Protein AF-A0A0C2GJA3-F1 (afdb_monomer_lite)

InterPro domains:
  IPR012677 Nucleotide-binding alpha-beta plait domain superfamily [G3DSA:3.30.70.330] (1-63)
  IPR032296 Cytoplasmic polyadenylation element-binding protein, ZZ domain [PF16366] (59-114)
  IPR034819 Cytoplasmic polyadenylation element-binding protein [PTHR12566] (2-122)
  IPR038446 CEBP, ZZ domain superfamily [G3DSA:4.10.640.40] (64-122)

Radius of gyration: 18.1 Å; chains: 1; bounding box: 47×40×48 Å

Structure (mmCIF, N/CA/C/O backbone):
data_AF-A0A0C2GJA3-F1
#
_entry.id   AF-A0A0C2GJA3-F1
#
loop_
_atom_site.group_PDB
_atom_site.id
_atom_site.type_symbol
_atom_site.label_atom_id
_atom_site.label_alt_id
_atom_site.label_comp_id
_atom_site.label_asym_id
_atom_site.label_entity_id
_atom_site.label_seq_id
_atom_site.pdbx_PDB_ins_code
_atom_site.Cartn_x
_atom_site.Cartn_y
_atom_site.Cartn_z
_atom_site.occupancy
_atom_site.B_iso_or_equiv
_atom_site.auth_seq_id
_atom_site.auth_comp_id
_atom_site.auth_asym_id
_atom_site.auth_atom_id
_atom_site.pdbx_PDB_model_num
ATOM 1 N N . GLN A 1 1 ? -8.276 -6.506 17.821 1.00 73.62 1 GLN A N 1
ATOM 2 C CA . GLN A 1 1 ? -9.528 -6.039 17.182 1.00 73.62 1 GLN A CA 1
ATOM 3 C C . GLN A 1 1 ? -9.283 -5.557 15.752 1.00 73.62 1 GLN A C 1
ATOM 5 O O . GLN A 1 1 ? -9.878 -6.137 14.857 1.00 73.62 1 GLN A O 1
ATOM 10 N N . LEU A 1 2 ? -8.369 -4.605 15.506 1.00 79.56 2 LEU A N 1
ATOM 11 C CA . LEU A 1 2 ? -8.045 -4.139 14.144 1.00 79.56 2 LEU A CA 1
ATOM 12 C C . LEU A 1 2 ? -7.537 -5.252 13.207 1.00 79.56 2 LEU A C 1
ATOM 14 O O . LEU A 1 2 ? -8.067 -5.405 12.113 1.00 79.56 2 LEU A O 1
ATOM 18 N N . SER A 1 3 ? -6.554 -6.049 13.647 1.00 84.81 3 SER A N 1
ATOM 19 C CA . SER A 1 3 ? -6.015 -7.172 12.859 1.00 84.81 3 SER A CA 1
ATOM 20 C C . SER A 1 3 ? -7.104 -8.156 12.443 1.00 84.81 3 SER A C 1
ATOM 22 O O . SER A 1 3 ? -7.218 -8.485 11.275 1.00 84.81 3 SER A O 1
ATOM 24 N N . TYR A 1 4 ? -7.944 -8.567 13.394 1.00 89.00 4 TYR A N 1
ATOM 25 C CA . TYR A 1 4 ? -9.042 -9.498 13.153 1.00 89.00 4 TYR A CA 1
ATOM 26 C C . TYR A 1 4 ? -10.055 -8.962 12.134 1.00 89.00 4 TYR A C 1
ATOM 28 O O . TYR A 1 4 ? -10.405 -9.669 11.196 1.00 89.00 4 TYR A O 1
ATOM 36 N N . PHE A 1 5 ? -10.483 -7.702 12.276 1.00 89.19 5 PHE A N 1
ATOM 37 C CA . PHE A 1 5 ? -11.386 -7.071 11.312 1.00 89.19 5 PHE A CA 1
ATOM 38 C C . PHE A 1 5 ? -10.785 -7.045 9.900 1.00 89.19 5 PHE A C 1
ATOM 40 O O . PHE A 1 5 ? -11.445 -7.428 8.936 1.00 89.19 5 PHE A O 1
ATOM 47 N N . MET A 1 6 ? -9.524 -6.624 9.781 1.00 89.69 6 MET A N 1
ATOM 48 C CA . MET A 1 6 ? -8.827 -6.552 8.496 1.00 89.69 6 MET A CA 1
ATOM 49 C C . MET A 1 6 ? -8.638 -7.939 7.876 1.00 89.69 6 MET A C 1
ATOM 51 O O . MET A 1 6 ? -8.882 -8.093 6.681 1.00 89.69 6 MET A O 1
ATOM 55 N N . SER A 1 7 ? -8.308 -8.948 8.693 1.00 91.31 7 SER A N 1
ATOM 56 C CA . SER A 1 7 ? -8.214 -10.342 8.253 1.00 91.31 7 SER A CA 1
ATOM 57 C C . SER A 1 7 ? -9.521 -10.848 7.659 1.00 91.31 7 SER A C 1
ATOM 59 O O . SER A 1 7 ? -9.521 -11.424 6.578 1.00 91.31 7 SER A O 1
ATOM 61 N N . LEU A 1 8 ? -10.644 -10.600 8.338 1.00 93.31 8 LEU A N 1
ATOM 62 C CA . LEU A 1 8 ? -11.961 -11.016 7.854 1.00 93.31 8 LEU A CA 1
ATOM 63 C C . LEU A 1 8 ? -12.407 -10.267 6.595 1.00 93.31 8 LEU A C 1
ATOM 65 O O . LEU A 1 8 ? -13.149 -10.821 5.790 1.00 93.31 8 LEU A O 1
ATOM 69 N N . THR A 1 9 ? -12.001 -9.005 6.450 1.00 92.94 9 THR A N 1
ATOM 70 C CA . THR A 1 9 ? -12.478 -8.139 5.363 1.00 92.94 9 THR A CA 1
ATOM 71 C C . THR A 1 9 ? -11.681 -8.343 4.077 1.00 92.94 9 THR A C 1
ATOM 73 O O . THR A 1 9 ? -12.256 -8.315 2.992 1.00 92.94 9 THR A O 1
ATOM 76 N N . PHE A 1 10 ? -10.365 -8.537 4.187 1.00 93.06 10 PHE A N 1
ATOM 77 C CA . PHE A 1 10 ? -9.458 -8.506 3.037 1.00 93.06 10 PHE A CA 1
ATOM 78 C C . PHE A 1 10 ? -8.608 -9.762 2.871 1.00 93.06 10 PHE A C 1
ATOM 80 O O . PHE A 1 10 ? -8.279 -10.113 1.743 1.00 93.06 10 PHE A O 1
ATOM 87 N N . GLY A 1 11 ? -8.268 -10.442 3.964 1.00 90.69 11 GLY A N 1
ATOM 88 C CA . GLY A 1 11 ? -7.388 -11.609 3.970 1.00 90.69 11 GLY A CA 1
ATOM 89 C C . GLY A 1 11 ? -6.323 -11.512 5.057 1.00 90.69 11 GLY A C 1
ATOM 90 O O . GLY A 1 11 ? -6.166 -10.473 5.694 1.00 90.69 11 GLY A O 1
ATOM 91 N N . ASP A 1 12 ? -5.599 -12.607 5.275 1.00 88.56 12 ASP A N 1
ATOM 92 C CA . ASP A 1 12 ? -4.717 -12.811 6.426 1.00 88.56 12 ASP A CA 1
ATOM 93 C C . ASP A 1 12 ? -3.788 -11.628 6.730 1.00 88.56 12 ASP A C 1
ATOM 95 O O . ASP A 1 12 ? -2.932 -11.248 5.931 1.00 88.56 12 ASP A O 1
ATOM 99 N N . VAL A 1 13 ? -3.909 -11.092 7.945 1.00 86.12 13 VAL A N 1
ATOM 100 C CA . VAL A 1 13 ? -2.996 -10.093 8.503 1.00 86.12 13 VAL A CA 1
ATOM 101 C C . VAL A 1 13 ? -1.880 -10.779 9.286 1.00 86.12 13 VAL A C 1
ATOM 103 O O . VAL A 1 13 ? -2.139 -11.526 10.229 1.00 86.12 13 VAL A O 1
ATOM 106 N N . THR A 1 14 ? -0.631 -10.476 8.943 1.00 84.81 14 THR A N 1
ATOM 107 C CA . THR A 1 14 ? 0.569 -10.964 9.645 1.00 84.81 14 THR A CA 1
ATOM 108 C C . THR A 1 14 ? 1.011 -10.023 10.759 1.00 84.81 14 THR A C 1
ATOM 110 O O . THR A 1 14 ? 1.587 -10.460 11.753 1.00 84.81 14 THR A O 1
ATOM 113 N N . PHE A 1 15 ? 0.715 -8.731 10.622 1.00 82.75 15 PHE A N 1
ATOM 114 C CA . PHE A 1 15 ? 1.095 -7.711 11.588 1.00 82.75 15 PHE A CA 1
ATOM 115 C C . PHE A 1 15 ? 0.069 -6.581 11.618 1.00 82.75 15 PHE A C 1
ATOM 117 O O . PHE A 1 15 ? -0.425 -6.149 10.580 1.00 82.75 15 PHE A O 1
ATOM 124 N N . ALA A 1 16 ? -0.231 -6.062 12.806 1.00 83.81 16 ALA A N 1
ATOM 125 C CA . ALA A 1 16 ? -0.991 -4.829 12.955 1.00 83.81 16 ALA A CA 1
ATOM 126 C C . ALA A 1 16 ? -0.486 -4.044 14.163 1.00 83.81 16 ALA A C 1
ATOM 128 O O . ALA A 1 16 ? -0.278 -4.614 15.235 1.00 83.81 16 ALA A O 1
ATOM 129 N N . LYS A 1 17 ? -0.337 -2.731 14.005 1.00 80.69 17 LYS A N 1
ATOM 130 C CA . LYS A 1 17 ? 0.104 -1.837 15.073 1.00 80.69 17 LYS A CA 1
ATOM 131 C C . LYS A 1 17 ? -0.578 -0.479 14.966 1.00 80.69 17 LYS A C 1
ATOM 133 O O . LYS A 1 17 ? -0.749 0.056 13.880 1.00 80.69 17 LYS A O 1
ATOM 138 N N . ILE A 1 18 ? -0.951 0.083 16.111 1.00 81.50 18 ILE A N 1
ATOM 139 C CA . ILE A 1 18 ? -1.428 1.464 16.214 1.00 81.50 18 ILE A CA 1
ATOM 140 C C . ILE A 1 18 ? -0.209 2.377 16.364 1.00 81.50 18 ILE A C 1
ATOM 142 O O . ILE A 1 18 ? 0.716 2.072 17.122 1.00 81.50 18 ILE A O 1
ATOM 146 N N . GLU A 1 19 ? -0.186 3.476 15.616 1.00 76.75 19 GLU A N 1
ATOM 147 C CA . GLU A 1 19 ? 0.837 4.501 15.769 1.00 76.75 19 GLU A CA 1
ATOM 148 C C . GLU A 1 19 ? 0.552 5.331 17.015 1.00 76.75 19 GLU A C 1
ATOM 150 O O . GLU A 1 19 ? -0.542 5.868 17.189 1.00 76.75 19 GLU A O 1
ATOM 155 N N . VAL A 1 20 ? 1.568 5.453 17.861 1.00 78.56 20 VAL A N 1
ATOM 156 C CA . VAL A 1 20 ? 1.504 6.204 19.112 1.00 78.56 20 VAL A CA 1
ATOM 157 C C . VAL A 1 20 ? 2.549 7.319 19.138 1.00 78.56 20 VAL A C 1
ATOM 159 O O . VAL A 1 20 ? 3.531 7.324 18.376 1.00 78.56 20 VAL A O 1
ATOM 162 N N . GLU A 1 21 ? 2.307 8.328 19.962 1.00 76.69 21 GLU A N 1
ATOM 163 C CA . GLU A 1 21 ? 3.289 9.336 20.351 1.00 76.69 21 GLU A CA 1
ATOM 164 C C . GLU A 1 21 ? 4.367 8.728 21.249 1.00 76.69 21 GLU A C 1
ATOM 166 O O . GLU A 1 21 ? 4.072 7.936 22.129 1.00 76.69 21 GLU A O 1
ATOM 171 N N . LEU A 1 22 ? 5.630 9.100 21.023 1.00 75.50 22 LEU A N 1
ATOM 172 C CA . LEU A 1 22 ? 6.772 8.508 21.734 1.00 75.50 22 LEU A CA 1
ATOM 173 C C . LEU A 1 22 ? 6.801 8.860 23.225 1.00 75.50 22 LEU A C 1
ATOM 175 O O . LEU A 1 22 ? 7.298 8.079 24.024 1.00 75.50 22 LEU A O 1
ATOM 179 N N . GLU A 1 23 ? 6.339 10.059 23.579 1.00 81.56 23 GLU A N 1
ATOM 180 C CA . GLU A 1 23 ? 6.433 10.576 24.949 1.00 81.56 23 GLU A CA 1
ATOM 181 C C . GLU A 1 23 ? 5.249 10.143 25.817 1.00 81.56 23 GLU A C 1
ATOM 183 O O . GLU A 1 23 ? 5.375 10.055 27.035 1.00 81.56 23 GLU A O 1
ATOM 188 N N . THR A 1 24 ? 4.097 9.895 25.195 1.00 80.44 24 THR A N 1
ATOM 189 C CA . THR A 1 24 ? 2.812 9.736 25.887 1.00 80.44 24 THR A CA 1
ATOM 190 C C . THR A 1 24 ? 2.153 8.385 25.622 1.00 80.44 24 THR A C 1
ATOM 192 O O . THR A 1 24 ? 1.135 8.086 26.241 1.00 80.44 24 THR A O 1
ATOM 195 N N . ASP A 1 25 ? 2.680 7.597 24.675 1.00 76.81 25 ASP A N 1
ATOM 196 C CA . ASP A 1 25 ? 2.033 6.415 24.093 1.00 76.81 25 ASP A CA 1
ATOM 197 C C . ASP A 1 25 ? 0.595 6.676 23.597 1.00 76.81 25 ASP A C 1
ATOM 199 O O . ASP A 1 25 ? -0.187 5.750 23.363 1.00 76.81 25 ASP A O 1
ATOM 203 N N . TYR A 1 26 ? 0.236 7.946 23.379 1.00 74.62 26 TYR A N 1
ATOM 204 C CA . TYR A 1 26 ? -1.109 8.314 22.969 1.00 74.62 26 TYR A CA 1
ATOM 205 C C . TYR A 1 26 ? -1.341 7.976 21.486 1.00 74.62 26 TYR A C 1
ATOM 207 O O . TYR A 1 26 ? -0.474 8.271 20.654 1.00 74.62 26 TYR A O 1
ATOM 215 N N . PRO A 1 27 ? -2.486 7.369 21.111 1.00 73.94 27 PRO A N 1
ATOM 216 C CA . PRO A 1 27 ? -2.780 7.026 19.723 1.00 73.94 27 PRO A CA 1
ATOM 217 C C . PRO A 1 27 ? -2.834 8.253 18.810 1.00 73.94 27 PRO A C 1
ATOM 219 O O . PRO A 1 27 ? -3.585 9.192 19.049 1.00 73.94 27 PRO A O 1
ATOM 222 N N . LYS A 1 28 ? -2.111 8.201 17.690 1.00 75.75 28 LYS A N 1
ATOM 223 C CA . LYS A 1 28 ? -2.056 9.286 16.694 1.00 75.75 28 LYS A CA 1
ATOM 224 C C . LYS A 1 28 ? -3.239 9.322 15.724 1.00 75.75 28 LYS A C 1
ATOM 226 O O . LYS A 1 28 ? -3.231 10.112 14.786 1.00 75.75 28 LYS A O 1
ATOM 231 N N . GLY A 1 29 ? -4.212 8.420 15.869 1.00 72.69 29 GLY A N 1
ATOM 232 C CA . GLY A 1 29 ? -5.243 8.216 14.842 1.00 72.69 29 GLY A CA 1
ATOM 233 C C . GLY A 1 29 ? -4.680 7.602 13.550 1.00 72.69 29 GLY A C 1
ATOM 234 O O . GLY A 1 29 ? -5.180 7.831 12.452 1.00 72.69 29 GLY A O 1
ATOM 235 N N . ALA A 1 30 ? -3.601 6.833 13.656 1.00 76.31 30 ALA A N 1
ATOM 236 C CA . ALA A 1 30 ? -3.048 6.081 12.542 1.00 76.31 30 ALA A CA 1
ATOM 237 C C . ALA A 1 30 ? -2.666 4.681 13.008 1.00 76.31 30 ALA A C 1
ATOM 239 O O . ALA A 1 30 ? -2.417 4.431 14.188 1.00 76.31 30 ALA A O 1
ATOM 240 N N . GLY A 1 31 ? -2.638 3.755 12.066 1.00 80.69 31 GLY A N 1
ATOM 241 C CA . GLY A 1 31 ? -2.181 2.402 12.296 1.00 80.69 31 GLY A CA 1
ATOM 242 C C . GLY A 1 31 ? -1.517 1.874 11.045 1.00 80.69 31 GLY A C 1
ATOM 243 O O . GLY A 1 31 ? -1.563 2.484 9.981 1.00 80.69 31 GLY A O 1
ATOM 244 N N . CYS A 1 32 ? -0.883 0.729 11.190 1.00 82.88 32 CYS A N 1
ATOM 245 C CA . CYS A 1 32 ? -0.305 -0.010 10.101 1.00 82.88 32 CYS A CA 1
ATOM 246 C C . CYS A 1 32 ? -0.746 -1.465 10.205 1.00 82.88 32 CYS A C 1
ATOM 248 O O . CYS A 1 32 ? -0.882 -2.025 11.292 1.00 82.88 32 CYS A O 1
ATOM 250 N N . VAL A 1 33 ? -1.014 -2.058 9.051 1.00 85.00 33 VAL A N 1
ATOM 251 C CA . VAL A 1 33 ? -1.438 -3.447 8.893 1.00 85.00 33 VAL A CA 1
ATOM 252 C C . VAL A 1 33 ? -0.542 -4.038 7.817 1.00 85.00 33 VAL A C 1
ATOM 254 O O . VAL A 1 33 ? -0.173 -3.327 6.893 1.00 85.00 33 VAL A O 1
ATOM 257 N N . MET A 1 34 ? -0.146 -5.294 7.947 1.00 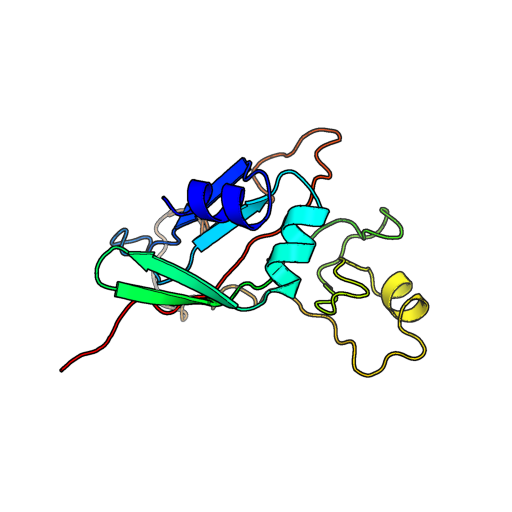84.31 34 MET A N 1
ATOM 258 C CA . MET A 1 34 ? 0.582 -6.024 6.919 1.00 84.31 34 MET A CA 1
ATOM 259 C C . MET A 1 34 ? -0.219 -7.267 6.575 1.00 84.31 34 MET A C 1
ATOM 261 O O . MET A 1 34 ? -0.583 -8.036 7.467 1.00 84.31 34 MET A O 1
ATOM 265 N N . PHE A 1 35 ? -0.505 -7.435 5.292 1.00 84.75 35 PHE A N 1
ATOM 266 C CA . PHE A 1 35 ? -1.179 -8.616 4.778 1.00 84.75 35 PHE A CA 1
ATOM 267 C C . PHE A 1 35 ? -0.156 -9.686 4.409 1.00 84.75 35 PHE A C 1
ATOM 269 O O . PHE A 1 35 ? 0.985 -9.375 4.075 1.00 84.75 35 PHE A O 1
ATOM 276 N N . ARG A 1 36 ? -0.576 -10.948 4.482 1.00 83.38 36 ARG A N 1
ATOM 277 C CA . ARG A 1 36 ? 0.197 -12.091 3.999 1.00 83.38 36 ARG A CA 1
ATOM 278 C C . ARG A 1 36 ? 0.306 -12.080 2.475 1.00 83.38 36 ARG A C 1
ATOM 280 O O . ARG A 1 36 ? 1.388 -12.335 1.964 1.00 83.38 36 ARG A O 1
ATOM 287 N N . ASP A 1 37 ? -0.803 -11.776 1.799 1.00 82.69 37 ASP A N 1
ATOM 288 C CA . ASP A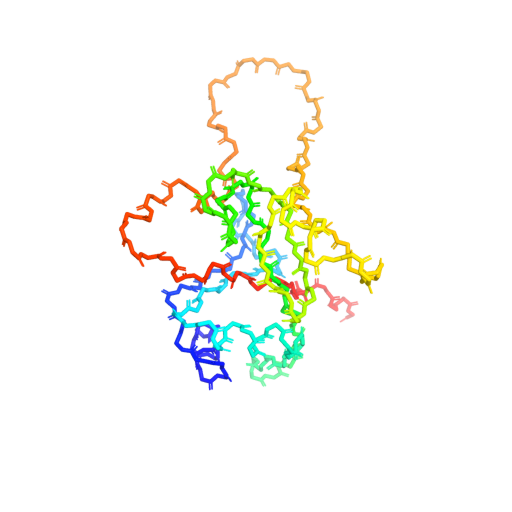 1 37 ? -0.966 -11.959 0.355 1.00 82.69 37 ASP A CA 1
ATOM 289 C C . ASP A 1 37 ? -1.296 -10.652 -0.381 1.00 82.69 37 ASP A C 1
ATOM 291 O O . ASP A 1 37 ? -1.909 -9.720 0.163 1.00 82.69 37 ASP A O 1
ATOM 295 N N . ARG A 1 38 ? -0.948 -10.610 -1.670 1.00 83.69 38 ARG A N 1
ATOM 296 C CA . ARG A 1 38 ? -1.034 -9.413 -2.518 1.00 83.69 38 ARG A CA 1
ATOM 297 C C . ARG A 1 38 ? -2.450 -8.992 -2.714 1.00 83.69 38 ARG A C 1
ATOM 299 O O . ARG A 1 38 ? -2.768 -7.806 -2.731 1.00 83.69 38 ARG A O 1
ATOM 306 N N . GLU A 1 39 ? -3.273 -9.993 -2.957 1.00 88.38 39 GLU A N 1
ATOM 307 C CA . GLU A 1 39 ? -4.667 -9.872 -3.303 1.00 88.38 39 GLU A CA 1
ATOM 308 C C . GLU A 1 39 ? -5.404 -9.178 -2.161 1.00 88.38 39 GLU A C 1
ATOM 310 O O . GLU A 1 39 ? -6.157 -8.239 -2.417 1.00 88.38 39 GLU A O 1
ATOM 315 N N . ALA A 1 40 ? -5.091 -9.546 -0.913 1.00 88.44 40 ALA A N 1
ATOM 316 C CA . ALA A 1 40 ? -5.649 -8.923 0.281 1.00 88.44 40 ALA A CA 1
ATOM 317 C C . ALA A 1 40 ? -5.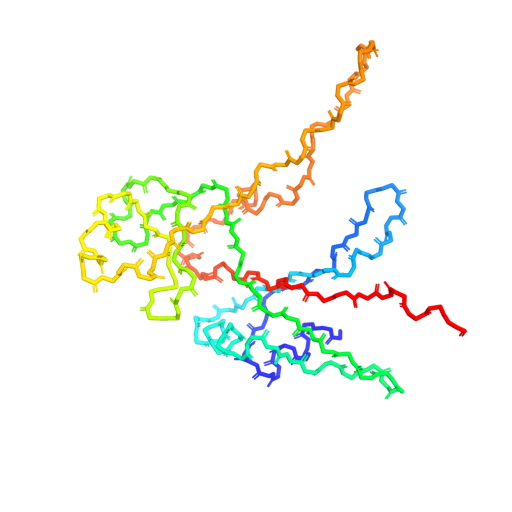288 -7.437 0.367 1.00 88.44 40 ALA A C 1
ATOM 319 O O . ALA A 1 40 ? -6.159 -6.585 0.552 1.00 88.44 40 ALA A O 1
ATOM 320 N N . PHE A 1 41 ? -4.023 -7.082 0.136 1.00 87.00 41 PHE A N 1
ATOM 321 C CA . PHE A 1 41 ? -3.651 -5.672 0.088 1.00 87.00 41 PHE A CA 1
ATOM 322 C C . PHE A 1 41 ? -4.294 -4.910 -1.065 1.00 87.00 41 PHE A C 1
ATOM 324 O O . PHE A 1 41 ? -4.775 -3.795 -0.867 1.00 87.00 41 PHE A O 1
ATOM 331 N N . VAL A 1 42 ? -4.270 -5.464 -2.278 1.00 90.69 42 VAL A N 1
ATOM 332 C CA . VAL A 1 42 ? -4.843 -4.795 -3.448 1.00 90.69 42 VAL A CA 1
ATOM 333 C C . VAL A 1 42 ? -6.327 -4.539 -3.200 1.00 90.69 42 VAL A C 1
ATOM 335 O O . VAL A 1 42 ? -6.792 -3.437 -3.480 1.00 90.69 42 VAL A O 1
ATOM 338 N N . ALA A 1 43 ? -7.048 -5.503 -2.617 1.00 93.25 43 ALA A N 1
ATOM 339 C CA . ALA A 1 43 ? -8.441 -5.349 -2.211 1.00 93.25 43 ALA A CA 1
ATOM 340 C C . ALA A 1 43 ? -8.621 -4.257 -1.142 1.00 93.25 43 ALA A C 1
ATOM 342 O O . ALA A 1 43 ? -9.524 -3.422 -1.261 1.00 93.25 43 ALA A O 1
ATOM 343 N N . ALA A 1 44 ? -7.735 -4.206 -0.144 1.00 90.56 44 ALA A N 1
ATOM 344 C CA . ALA A 1 44 ? -7.744 -3.168 0.884 1.00 90.56 44 ALA A CA 1
ATOM 345 C C . ALA A 1 44 ? -7.559 -1.764 0.280 1.00 90.56 44 ALA A C 1
ATOM 347 O O . ALA A 1 44 ? -8.386 -0.877 0.486 1.00 90.56 44 ALA A O 1
ATOM 348 N N . ILE A 1 45 ? -6.532 -1.557 -0.546 1.00 90.81 45 ILE A N 1
ATOM 349 C CA . ILE A 1 45 ? -6.279 -0.253 -1.179 1.00 90.81 45 ILE A CA 1
ATOM 350 C C . ILE A 1 45 ? -7.362 0.115 -2.186 1.00 90.81 45 ILE A C 1
ATOM 352 O O . ILE A 1 45 ? -7.743 1.282 -2.274 1.00 90.81 45 ILE A O 1
ATOM 356 N N . ALA A 1 46 ? -7.891 -0.861 -2.925 1.00 93.50 46 ALA A N 1
ATOM 357 C CA . ALA A 1 46 ? -8.998 -0.628 -3.844 1.00 93.50 46 ALA A CA 1
ATOM 358 C C . ALA A 1 46 ? -10.262 -0.163 -3.114 1.00 93.50 46 ALA A C 1
ATOM 360 O O . ALA A 1 46 ? -10.998 0.666 -3.646 1.00 93.50 46 ALA A O 1
ATOM 361 N N . SER A 1 47 ? -10.481 -0.648 -1.888 1.00 92.25 47 SER A N 1
ATOM 362 C CA . SER A 1 47 ? -11.616 -0.230 -1.065 1.00 92.25 47 SER A CA 1
ATOM 363 C C . SER A 1 47 ? -11.497 1.222 -0.619 1.00 92.25 47 SER A C 1
ATOM 365 O O . SER A 1 47 ? -12.521 1.890 -0.510 1.00 92.25 47 SER A O 1
ATOM 367 N N . ARG A 1 48 ? -10.265 1.726 -0.435 1.00 87.94 48 ARG A N 1
ATOM 368 C CA . ARG A 1 48 ? -9.885 3.096 -0.037 1.00 87.94 48 ARG A CA 1
ATOM 369 C C . ARG A 1 48 ? -10.450 3.567 1.300 1.00 87.94 48 ARG A C 1
ATOM 371 O O . ARG A 1 48 ? -9.709 4.158 2.064 1.00 87.94 48 ARG A O 1
ATOM 378 N N . PHE A 1 49 ? -11.720 3.336 1.596 1.00 86.88 49 PHE A N 1
ATOM 379 C CA . PHE A 1 49 ? -12.361 3.650 2.857 1.00 86.88 49 PHE A CA 1
ATOM 380 C C . PHE A 1 49 ? -13.116 2.431 3.377 1.00 86.88 49 PHE A C 1
ATOM 382 O O . PHE A 1 49 ? -13.899 1.838 2.637 1.00 86.88 49 PHE A O 1
ATOM 389 N N . VAL A 1 50 ? -12.945 2.093 4.655 1.00 87.62 50 VAL A N 1
ATOM 390 C CA . VAL A 1 50 ? -13.753 1.053 5.310 1.00 87.62 50 VAL A CA 1
ATOM 391 C C . VAL A 1 50 ? -14.363 1.530 6.619 1.00 87.62 50 VAL A C 1
ATOM 393 O O . VAL A 1 50 ? -13.719 2.266 7.366 1.00 87.62 50 VAL A O 1
ATOM 396 N N . PRO A 1 51 ? -15.606 1.129 6.922 1.00 83.56 51 PRO A N 1
ATOM 397 C CA . PRO A 1 51 ? -16.208 1.389 8.216 1.00 83.56 51 PRO A CA 1
ATOM 398 C C . PRO A 1 51 ? -15.653 0.419 9.267 1.00 83.56 51 PRO A C 1
ATOM 400 O O . PRO A 1 51 ? -15.750 -0.797 9.125 1.00 83.56 51 PRO A O 1
ATOM 403 N N . LEU A 1 52 ? -15.114 0.962 10.352 1.00 81.44 52 LEU A N 1
ATOM 404 C CA . LEU A 1 52 ? -14.816 0.255 11.588 1.00 81.44 52 LEU A CA 1
ATOM 405 C C . LEU A 1 52 ? -15.897 0.552 12.620 1.00 81.44 52 LEU A C 1
ATOM 407 O O . LEU A 1 52 ? -16.177 1.708 12.938 1.00 81.44 52 LEU A O 1
ATOM 411 N N . ASN A 1 53 ? -16.486 -0.510 13.157 1.00 81.94 53 ASN A N 1
ATOM 412 C CA . ASN A 1 53 ? -17.471 -0.423 14.222 1.00 81.94 53 ASN A CA 1
ATOM 413 C C . ASN A 1 53 ? -16.804 -0.708 15.578 1.00 81.94 53 ASN A C 1
ATOM 415 O O . ASN A 1 53 ? -16.203 -1.766 15.774 1.00 81.94 53 ASN A O 1
ATOM 419 N N . PHE A 1 54 ? -16.947 0.234 16.508 1.00 78.00 54 PHE A N 1
ATOM 420 C CA . PHE A 1 54 ? -16.515 0.154 17.899 1.00 78.00 54 PHE A CA 1
ATOM 421 C C . PHE A 1 54 ? -17.729 0.199 18.843 1.00 78.00 54 PHE A C 1
ATOM 423 O O . PHE A 1 54 ? -17.830 1.064 19.710 1.00 78.00 54 PHE A O 1
ATOM 430 N N . GLY A 1 55 ? -18.680 -0.718 18.650 1.00 80.25 55 GLY A N 1
ATOM 431 C CA . GLY A 1 55 ? -19.918 -0.782 19.426 1.00 80.25 55 GLY A CA 1
ATOM 432 C C . GLY A 1 55 ? -20.886 0.330 19.028 1.00 80.25 55 GLY A C 1
ATOM 433 O O . GLY A 1 55 ? -21.611 0.200 18.046 1.00 80.25 55 GLY A O 1
ATOM 434 N N . GLU A 1 56 ? -20.895 1.419 19.793 1.00 79.81 56 GLU A N 1
ATOM 435 C CA . GLU A 1 56 ? -21.779 2.570 19.557 1.00 79.81 56 GLU A CA 1
ATOM 436 C C . GLU A 1 56 ? -21.207 3.558 18.530 1.00 79.81 56 GLU A C 1
ATOM 438 O O . GLU A 1 56 ? -21.934 4.385 17.982 1.00 79.81 56 GLU A O 1
ATOM 443 N N . HIS A 1 57 ? -19.909 3.460 18.225 1.00 76.19 57 HIS A N 1
ATOM 444 C CA . HIS A 1 57 ? -19.238 4.373 17.305 1.00 76.19 57 HIS A CA 1
ATOM 445 C C . HIS A 1 57 ? -18.886 3.690 15.986 1.00 76.19 57 HIS A C 1
ATOM 447 O O . HIS A 1 57 ? -18.102 2.742 15.946 1.00 76.19 57 HIS A O 1
ATOM 453 N N . LEU A 1 58 ? -19.397 4.236 14.883 1.00 79.81 58 LEU A N 1
ATOM 454 C CA . LEU A 1 58 ? -18.943 3.900 13.539 1.00 79.81 58 LEU A CA 1
ATOM 455 C C . LEU A 1 58 ? -17.913 4.938 13.087 1.00 79.81 58 LEU A C 1
ATOM 457 O O . LEU A 1 58 ? -18.203 6.132 13.039 1.00 79.81 58 LEU A O 1
ATOM 461 N N . LYS A 1 59 ? -16.704 4.494 12.751 1.00 79.88 59 LYS A N 1
ATOM 462 C CA . LYS A 1 59 ? -15.643 5.349 12.209 1.00 79.88 59 LYS A CA 1
ATOM 463 C C . LYS A 1 59 ? -15.279 4.871 10.817 1.00 79.88 59 LYS A C 1
ATOM 465 O O . LYS A 1 59 ? -15.113 3.680 10.597 1.00 79.88 59 LYS A O 1
ATOM 470 N N . GLN A 1 60 ? -15.139 5.788 9.871 1.00 82.69 60 GLN A N 1
ATOM 471 C CA . GLN A 1 60 ? -14.620 5.458 8.550 1.00 82.69 60 GLN A CA 1
ATOM 472 C C . GLN A 1 60 ? -13.108 5.653 8.552 1.00 82.69 60 GLN A C 1
ATOM 474 O O . GLN A 1 60 ? -12.623 6.699 8.982 1.00 82.69 60 GLN A O 1
ATOM 479 N N . ILE A 1 61 ? -12.372 4.650 8.086 1.00 83.69 61 ILE A N 1
ATOM 480 C CA . ILE A 1 61 ? -10.918 4.700 8.003 1.00 83.69 61 ILE A CA 1
ATOM 481 C C . ILE A 1 61 ? -10.459 4.711 6.552 1.00 83.69 61 ILE A C 1
ATOM 483 O O . ILE A 1 61 ? -11.016 3.980 5.737 1.00 83.69 61 ILE A O 1
ATOM 487 N N . GLU A 1 62 ? -9.471 5.542 6.220 1.00 86.31 62 GLU A N 1
ATOM 488 C CA . GLU A 1 62 ? -8.844 5.545 4.900 1.00 86.31 62 GLU A CA 1
ATOM 489 C C . GLU A 1 62 ? -7.706 4.525 4.861 1.00 86.31 62 GLU A C 1
ATOM 491 O O . GLU A 1 62 ? -6.932 4.376 5.806 1.00 86.31 62 GLU A O 1
ATOM 496 N N . LEU A 1 63 ? -7.600 3.828 3.740 1.00 86.31 63 LEU A N 1
ATOM 497 C CA . LEU A 1 63 ? -6.609 2.815 3.468 1.00 86.31 63 LEU A CA 1
ATOM 498 C C . LEU A 1 63 ? -5.662 3.329 2.382 1.00 86.31 63 LEU A C 1
ATOM 500 O O . LEU A 1 63 ? -6.044 3.417 1.215 1.00 86.31 63 LEU A O 1
ATOM 504 N N . GLN A 1 64 ? -4.426 3.671 2.752 1.00 84.94 64 GLN A N 1
ATOM 505 C CA . GLN A 1 64 ? -3.405 4.140 1.808 1.00 84.94 64 GLN A CA 1
ATOM 506 C C . GLN A 1 64 ? -2.137 3.297 1.894 1.00 84.94 64 GLN A C 1
ATOM 508 O O . GLN A 1 64 ? -1.728 2.983 3.008 1.00 84.94 64 GLN A O 1
ATOM 513 N N . PRO A 1 65 ? -1.469 3.006 0.761 1.00 86.38 65 PRO A N 1
ATOM 514 C CA . PRO A 1 65 ? -0.214 2.267 0.745 1.00 86.38 65 PRO A CA 1
ATOM 515 C C . PRO A 1 65 ? 0.879 2.930 1.576 1.00 86.38 65 PRO A C 1
ATOM 517 O O . PRO A 1 65 ? 1.048 4.151 1.570 1.00 86.38 65 PRO A O 1
ATOM 520 N N . TYR A 1 66 ? 1.724 2.112 2.190 1.00 82.00 66 TYR A N 1
ATOM 521 C CA . TYR A 1 66 ? 2.919 2.617 2.847 1.00 82.00 66 TYR A CA 1
ATOM 522 C C . TYR A 1 66 ? 4.052 2.902 1.891 1.00 82.00 66 TYR A C 1
ATOM 524 O O . TYR A 1 66 ? 4.517 2.035 1.149 1.00 82.00 66 TYR A O 1
ATOM 532 N N . LEU A 1 67 ? 4.598 4.102 2.019 1.00 85.25 67 LEU A N 1
ATOM 533 C CA . LEU A 1 67 ? 5.771 4.504 1.271 1.00 85.25 67 LEU A CA 1
ATOM 534 C C . LEU A 1 67 ? 7.032 4.123 2.050 1.00 85.25 67 LEU A C 1
ATOM 536 O O . LEU A 1 67 ? 7.372 4.718 3.076 1.00 85.25 67 LEU A O 1
ATOM 540 N N . MET A 1 68 ? 7.750 3.123 1.550 1.00 81.94 68 MET A N 1
ATOM 541 C CA . MET A 1 68 ? 9.048 2.730 2.088 1.00 81.94 68 MET A CA 1
ATOM 542 C C . MET A 1 68 ? 10.131 3.758 1.742 1.00 81.94 68 MET A C 1
ATOM 544 O O . MET A 1 68 ? 10.061 4.446 0.726 1.00 81.94 68 MET A O 1
ATOM 548 N N . ARG A 1 69 ? 11.164 3.875 2.591 1.00 82.69 69 ARG A N 1
ATOM 549 C CA . ARG A 1 69 ? 12.231 4.876 2.392 1.00 82.69 69 ARG A CA 1
ATOM 550 C C . ARG A 1 69 ? 13.151 4.555 1.222 1.00 82.69 69 ARG A C 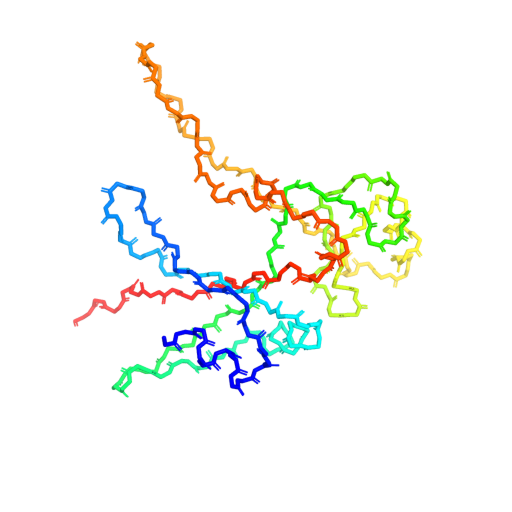1
ATOM 552 O O . ARG A 1 69 ? 13.658 5.481 0.600 1.00 82.69 69 ARG A O 1
ATOM 559 N N . LEU A 1 70 ? 13.451 3.278 1.004 1.00 85.88 70 LEU A N 1
ATOM 560 C CA . LEU A 1 70 ? 14.337 2.797 -0.050 1.00 85.88 70 LEU A CA 1
ATOM 561 C C . LEU A 1 70 ? 14.151 1.285 -0.190 1.00 85.88 70 LEU A C 1
ATOM 563 O O . LEU A 1 70 ? 14.308 0.569 0.796 1.00 85.88 70 LEU A O 1
ATOM 567 N N . VAL A 1 71 ? 13.825 0.815 -1.389 1.00 86.56 71 VAL A N 1
ATOM 568 C CA . VAL A 1 71 ? 13.590 -0.607 -1.698 1.00 86.56 71 VAL A CA 1
ATOM 569 C C . VAL A 1 71 ? 14.181 -0.966 -3.054 1.00 86.56 71 VAL A C 1
ATOM 571 O O . VAL A 1 71 ? 14.545 -0.071 -3.812 1.00 86.56 71 VAL A O 1
ATOM 574 N N . ASP A 1 72 ? 14.291 -2.254 -3.368 1.00 89.81 72 ASP A N 1
ATOM 575 C CA . ASP A 1 72 ? 14.595 -2.689 -4.734 1.00 89.81 72 ASP A CA 1
ATOM 576 C C . ASP A 1 72 ? 13.418 -2.404 -5.664 1.00 89.81 72 ASP A C 1
ATOM 578 O O . ASP A 1 72 ? 12.259 -2.479 -5.267 1.00 89.81 72 ASP A O 1
ATOM 582 N N . CYS A 1 73 ? 13.712 -2.056 -6.912 1.00 93.25 73 CYS A N 1
ATOM 583 C CA . CYS A 1 73 ? 12.686 -1.900 -7.931 1.00 93.25 73 CYS A CA 1
ATOM 584 C C . CYS A 1 73 ? 11.960 -3.230 -8.173 1.00 93.25 73 CYS A C 1
ATOM 586 O O . CYS A 1 73 ? 12.597 -4.230 -8.498 1.00 93.25 73 CYS A O 1
ATOM 588 N N . ASP A 1 74 ? 10.627 -3.219 -8.141 1.00 91.69 74 ASP A N 1
ATOM 589 C CA . ASP A 1 74 ? 9.808 -4.421 -8.339 1.00 91.69 74 ASP A CA 1
ATOM 590 C C . ASP A 1 74 ? 9.920 -5.002 -9.758 1.00 91.69 74 ASP A C 1
ATOM 592 O O . ASP A 1 74 ? 9.605 -6.170 -9.981 1.00 91.69 74 ASP A O 1
ATOM 596 N N . ILE A 1 75 ? 10.375 -4.194 -10.724 1.00 94.38 75 ILE A N 1
ATOM 597 C CA . ILE A 1 75 ? 10.517 -4.583 -12.131 1.00 94.38 75 ILE A CA 1
ATOM 598 C C . ILE A 1 75 ? 11.902 -5.178 -12.400 1.00 94.38 75 ILE A C 1
ATOM 600 O O . ILE A 1 75 ? 12.002 -6.344 -12.765 1.00 94.38 75 ILE A O 1
ATOM 604 N N . CYS A 1 76 ? 12.978 -4.402 -12.217 1.00 95.19 76 CYS A N 1
ATOM 605 C CA . CYS A 1 76 ? 14.330 -4.858 -12.563 1.00 95.19 76 CYS A CA 1
ATOM 606 C C . CYS A 1 76 ? 15.092 -5.519 -11.410 1.00 95.19 76 CYS A C 1
ATOM 608 O O . CYS A 1 76 ? 16.131 -6.125 -11.654 1.00 95.19 76 CYS A O 1
ATOM 610 N N . GLN A 1 77 ? 14.643 -5.347 -10.161 1.00 94.19 77 GLN A N 1
ATOM 611 C CA . GLN A 1 77 ? 15.250 -5.916 -8.944 1.00 94.19 77 GLN A CA 1
ATOM 612 C C . GLN A 1 77 ? 16.738 -5.582 -8.736 1.00 94.19 77 GLN A C 1
ATOM 614 O O . GLN A 1 77 ? 17.399 -6.178 -7.896 1.00 94.19 77 GLN A O 1
ATOM 619 N N . THR A 1 78 ? 17.263 -4.622 -9.500 1.00 94.19 78 THR A N 1
ATOM 620 C CA . THR A 1 78 ? 18.694 -4.285 -9.544 1.00 94.19 78 THR A CA 1
ATOM 621 C C . THR A 1 78 ? 18.961 -2.903 -8.954 1.00 94.19 78 THR A C 1
ATOM 623 O O . THR A 1 78 ? 19.964 -2.678 -8.285 1.00 94.19 78 THR A O 1
ATOM 626 N N . MET A 1 79 ? 18.055 -1.955 -9.204 1.00 95.06 79 MET A N 1
ATOM 627 C CA . MET A 1 79 ? 18.192 -0.574 -8.751 1.00 95.06 79 MET A CA 1
ATOM 628 C C . MET A 1 79 ? 17.362 -0.344 -7.496 1.00 95.06 79 MET A C 1
ATOM 630 O O . MET A 1 79 ? 16.195 -0.741 -7.444 1.00 95.06 79 MET A O 1
ATOM 634 N N . LYS A 1 80 ? 17.924 0.384 -6.528 1.00 91.00 80 LYS A N 1
ATOM 635 C CA . LYS A 1 80 ? 17.150 0.914 -5.405 1.00 91.00 80 LYS A CA 1
ATOM 636 C C . LYS A 1 80 ? 16.279 2.087 -5.861 1.00 91.00 80 LYS A C 1
ATOM 638 O O . LYS A 1 80 ? 16.684 2.877 -6.711 1.00 91.00 80 LYS A O 1
ATOM 643 N N . THR A 1 81 ? 15.092 2.222 -5.284 1.00 93.44 81 THR A N 1
ATOM 644 C CA . THR A 1 81 ? 14.138 3.290 -5.589 1.00 93.44 81 THR A CA 1
ATOM 645 C C . THR A 1 81 ? 13.333 3.700 -4.358 1.00 93.44 81 THR A C 1
ATOM 647 O O . THR A 1 81 ? 13.259 2.982 -3.359 1.00 93.44 81 THR A O 1
ATOM 650 N N . ARG A 1 82 ? 12.731 4.885 -4.447 1.00 92.69 82 ARG A N 1
ATOM 651 C CA . ARG A 1 82 ? 11.733 5.414 -3.507 1.00 92.69 82 ARG A CA 1
ATOM 652 C C . ARG A 1 82 ? 10.396 5.704 -4.187 1.00 92.69 82 ARG A C 1
ATOM 654 O O . ARG A 1 82 ? 9.437 6.034 -3.499 1.00 92.69 82 ARG A O 1
ATOM 661 N N . ASN A 1 83 ? 10.355 5.624 -5.517 1.00 94.12 83 ASN A N 1
ATOM 662 C CA . ASN A 1 83 ? 9.204 6.022 -6.310 1.00 94.12 83 ASN A CA 1
ATOM 663 C C . ASN A 1 83 ? 8.176 4.898 -6.290 1.00 94.12 83 ASN A C 1
ATOM 665 O O . ASN A 1 83 ? 8.444 3.797 -6.776 1.00 94.12 83 ASN A O 1
ATOM 669 N N . PHE A 1 84 ? 7.000 5.199 -5.761 1.00 94.06 84 PHE A N 1
ATOM 670 C CA . PHE A 1 84 ? 5.861 4.299 -5.730 1.00 94.06 84 PHE A CA 1
ATOM 671 C C . PHE A 1 84 ? 4.749 4.829 -6.630 1.00 94.06 84 PHE A C 1
ATOM 673 O O . PHE A 1 84 ? 4.419 6.011 -6.576 1.00 94.06 84 PHE A O 1
ATOM 680 N N . CYS A 1 85 ? 4.152 3.974 -7.455 1.00 95.38 85 CYS A N 1
ATOM 681 C CA . CYS A 1 85 ? 2.959 4.349 -8.210 1.00 95.38 85 CYS A CA 1
ATOM 682 C C . CYS A 1 85 ? 1.706 3.944 -7.421 1.00 95.38 85 CYS A C 1
ATOM 684 O O . CYS A 1 85 ? 1.466 2.745 -7.299 1.00 95.38 85 CYS A O 1
ATOM 686 N N . PRO A 1 86 ? 0.876 4.884 -6.925 1.00 91.50 86 PRO A N 1
ATOM 687 C CA . PRO A 1 86 ? -0.292 4.556 -6.097 1.00 91.50 86 PRO A CA 1
ATOM 688 C C . PRO A 1 86 ? -1.511 4.082 -6.890 1.00 91.50 86 PRO A C 1
ATOM 690 O O . PRO A 1 86 ? -2.524 3.695 -6.316 1.00 91.50 86 PRO A O 1
ATOM 693 N N . LYS A 1 87 ? -1.457 4.147 -8.222 1.00 93.38 87 LYS A N 1
ATOM 694 C CA . LYS A 1 87 ? -2.565 3.729 -9.079 1.00 93.38 87 LYS A CA 1
ATOM 695 C C . LYS A 1 87 ? -2.674 2.209 -9.042 1.00 93.38 87 LYS A C 1
ATOM 697 O O . LYS A 1 87 ? -1.676 1.536 -9.288 1.00 93.38 87 LYS A O 1
ATOM 702 N N . LEU A 1 88 ? -3.878 1.676 -8.812 1.00 91.75 88 LEU A N 1
ATOM 703 C CA . LEU A 1 88 ? -4.134 0.230 -8.674 1.00 91.75 88 LEU A CA 1
ATOM 704 C C . LEU A 1 88 ? -3.576 -0.610 -9.834 1.00 91.75 88 LEU A C 1
ATOM 706 O O . LEU A 1 88 ? -3.087 -1.713 -9.612 1.00 91.75 88 LEU A O 1
ATOM 710 N N . ARG A 1 89 ? -3.587 -0.068 -11.063 1.00 92.00 89 ARG A N 1
ATOM 711 C CA . ARG A 1 89 ? -3.015 -0.721 -12.255 1.00 92.00 89 ARG A CA 1
ATOM 712 C C . ARG A 1 89 ? -1.513 -1.010 -12.121 1.00 92.00 89 ARG A C 1
ATOM 714 O O . ARG A 1 89 ? -1.016 -1.949 -12.735 1.00 92.00 89 ARG A O 1
ATOM 721 N N . CYS A 1 90 ? -0.797 -0.201 -11.345 1.00 93.62 90 CYS A N 1
ATOM 722 C CA . CYS A 1 90 ? 0.645 -0.304 -11.150 1.00 93.62 90 CYS A CA 1
ATOM 723 C C . CYS A 1 90 ? 0.969 -0.827 -9.751 1.00 93.62 90 CYS A C 1
ATOM 725 O O . CYS A 1 90 ? 1.521 -1.918 -9.640 1.00 93.62 90 CYS A O 1
ATOM 727 N N . LEU A 1 91 ? 0.619 -0.049 -8.718 1.00 92.12 91 LEU A N 1
ATOM 728 C CA . LEU A 1 91 ? 0.741 -0.358 -7.290 1.00 92.12 91 LEU A CA 1
ATOM 729 C C . LEU A 1 91 ? 2.075 -1.026 -6.905 1.00 92.12 91 LEU A C 1
ATOM 731 O O . LEU A 1 91 ? 2.093 -2.109 -6.321 1.00 92.12 91 LEU A O 1
ATOM 735 N N . LYS A 1 92 ? 3.187 -0.398 -7.314 1.00 91.81 92 LYS A N 1
ATOM 736 C CA . LYS A 1 92 ? 4.559 -0.943 -7.270 1.00 91.81 92 LYS A CA 1
ATOM 737 C C . LYS A 1 92 ? 5.612 0.147 -7.088 1.00 91.81 92 LYS A C 1
ATOM 739 O O . LYS A 1 92 ? 5.409 1.294 -7.503 1.00 91.81 92 LYS A O 1
ATOM 744 N N . PHE A 1 93 ? 6.767 -0.245 -6.561 1.00 93.50 93 PHE A N 1
ATOM 745 C CA . PHE A 1 93 ? 7.991 0.545 -6.531 1.00 93.50 93 PHE A CA 1
ATOM 746 C C . PHE A 1 93 ? 8.798 0.366 -7.824 1.00 93.50 93 PHE A C 1
ATOM 748 O O . PHE A 1 93 ? 9.155 -0.743 -8.223 1.00 93.50 93 PHE A O 1
ATOM 755 N N . MET A 1 94 ? 9.133 1.468 -8.492 1.00 96.06 94 MET A N 1
ATOM 756 C CA . MET A 1 94 ? 9.850 1.453 -9.775 1.00 96.06 94 MET A CA 1
ATOM 757 C C . MET A 1 94 ? 11.035 2.412 -9.753 1.00 96.06 94 MET A C 1
ATOM 759 O O . MET A 1 94 ? 10.917 3.525 -9.255 1.00 96.06 94 MET A O 1
ATOM 763 N N . CYS A 1 95 ? 12.195 2.010 -10.273 1.00 96.75 95 CYS A N 1
ATOM 764 C CA . CYS A 1 95 ? 13.281 2.960 -10.534 1.00 96.75 95 CYS A CA 1
ATOM 765 C C . CYS A 1 95 ? 12.917 3.872 -11.716 1.00 96.75 95 CYS A C 1
ATOM 767 O O . CYS A 1 95 ? 11.993 3.568 -12.472 1.00 96.75 95 CYS A O 1
ATOM 769 N N . ASP A 1 96 ? 13.658 4.964 -11.913 1.00 96.62 96 ASP A N 1
ATOM 770 C CA . ASP A 1 96 ? 13.343 5.958 -12.951 1.00 96.62 96 ASP A CA 1
ATOM 771 C C . ASP A 1 96 ? 13.276 5.358 -14.362 1.00 96.62 96 ASP A C 1
ATOM 773 O O . ASP A 1 96 ? 12.423 5.740 -15.162 1.00 96.62 96 ASP A O 1
ATOM 777 N N . MET A 1 97 ? 14.147 4.389 -14.669 1.00 97.44 97 MET A N 1
ATOM 778 C CA . MET A 1 97 ? 14.159 3.721 -15.973 1.00 97.44 97 MET A CA 1
ATOM 779 C C . MET A 1 97 ? 12.885 2.895 -16.188 1.00 97.44 97 MET A C 1
ATOM 781 O O . MET A 1 97 ? 12.197 3.065 -17.193 1.00 97.44 97 MET A O 1
ATOM 785 N N . CYS A 1 98 ? 12.538 2.038 -15.223 1.00 97.75 98 CYS A N 1
ATOM 786 C CA . CYS A 1 98 ? 11.337 1.207 -15.307 1.00 97.75 98 CYS A CA 1
ATOM 787 C C . CYS A 1 98 ? 10.059 2.050 -15.255 1.00 97.75 98 CYS A C 1
ATOM 789 O O . CYS A 1 98 ? 9.084 1.713 -15.920 1.00 97.75 98 CYS A O 1
ATOM 791 N N . TRP A 1 99 ? 10.068 3.167 -14.521 1.00 97.00 99 TRP A N 1
ATOM 792 C CA . TRP A 1 99 ? 8.953 4.107 -14.498 1.00 97.00 99 TRP A CA 1
ATOM 793 C C . TRP A 1 99 ? 8.676 4.670 -15.889 1.00 97.00 99 TRP A C 1
ATOM 795 O O . TRP A 1 99 ? 7.546 4.572 -16.360 1.00 97.00 99 TRP A O 1
ATOM 805 N N . LYS A 1 100 ? 9.703 5.221 -16.552 1.00 96.31 100 LYS A N 1
ATOM 806 C CA . LYS A 1 100 ? 9.579 5.807 -17.895 1.00 96.31 100 LYS A CA 1
ATOM 807 C C . LYS A 1 100 ? 9.052 4.798 -18.909 1.00 96.31 100 LYS A C 1
ATOM 809 O O . LYS A 1 100 ? 8.211 5.156 -19.718 1.00 96.31 100 LYS A O 1
ATOM 814 N N . GLN A 1 101 ? 9.507 3.547 -18.839 1.00 95.94 101 GLN A N 1
ATOM 815 C CA . GLN A 1 101 ? 9.049 2.480 -19.733 1.00 95.94 101 GLN A CA 1
ATOM 816 C C . GLN A 1 101 ? 7.596 2.063 -19.463 1.00 95.94 101 GLN A C 1
ATOM 818 O O . GLN A 1 101 ? 6.843 1.832 -20.402 1.00 95.94 101 GLN A O 1
ATOM 823 N N . ALA A 1 102 ? 7.189 1.974 -18.194 1.00 95.44 102 ALA A N 1
ATOM 824 C CA . ALA A 1 102 ? 5.844 1.535 -17.821 1.00 95.44 102 ALA A CA 1
ATOM 825 C C . ALA A 1 102 ? 4.768 2.633 -17.943 1.00 95.44 102 ALA A C 1
ATOM 827 O O . ALA A 1 102 ? 3.583 2.308 -17.984 1.00 95.44 102 ALA A O 1
ATOM 828 N N . HIS A 1 103 ? 5.158 3.913 -17.985 1.00 96.44 103 HIS A N 1
ATOM 829 C CA . HIS A 1 103 ? 4.245 5.066 -17.932 1.00 96.44 103 HIS A CA 1
ATOM 830 C C . HIS A 1 103 ? 4.380 6.026 -19.122 1.00 96.44 103 HIS A C 1
ATOM 832 O O . HIS A 1 103 ? 4.095 7.211 -18.968 1.00 96.44 103 HIS A O 1
ATOM 838 N N . VAL A 1 104 ? 4.812 5.543 -20.293 1.00 94.31 104 VAL A N 1
ATOM 839 C CA . VAL A 1 104 ? 4.986 6.383 -21.498 1.00 94.31 104 VAL A CA 1
ATOM 840 C C . VAL A 1 104 ? 3.716 7.181 -21.820 1.00 94.31 104 VAL A C 1
ATOM 842 O O . VAL A 1 104 ? 3.789 8.392 -21.995 1.00 94.31 104 VAL A O 1
ATOM 845 N N . ASP A 1 105 ? 2.556 6.522 -21.790 1.00 93.31 105 ASP A N 1
ATOM 846 C CA . ASP A 1 105 ? 1.263 7.106 -22.174 1.00 93.31 105 ASP A CA 1
ATOM 847 C C . ASP A 1 105 ? 0.301 7.265 -20.982 1.00 93.31 105 ASP A C 1
ATOM 849 O O . ASP A 1 105 ? -0.915 7.195 -21.138 1.00 93.31 105 ASP A O 1
ATOM 853 N N . MET A 1 106 ? 0.840 7.435 -19.769 1.00 95.25 106 MET A N 1
ATOM 854 C CA . MET A 1 106 ? 0.059 7.502 -18.521 1.00 95.25 106 MET A CA 1
ATOM 855 C C . MET A 1 106 ? 0.408 8.771 -17.714 1.00 95.25 106 MET A C 1
ATOM 857 O O . MET A 1 106 ? 0.982 8.669 -16.625 1.00 95.25 106 MET A O 1
ATOM 861 N N . PRO A 1 107 ? 0.121 9.984 -18.225 1.00 91.50 107 PRO A N 1
ATOM 862 C CA . PRO A 1 107 ? 0.545 11.245 -17.602 1.00 91.50 107 PRO A CA 1
ATOM 863 C C . PRO A 1 107 ? -0.088 11.506 -16.224 1.00 91.50 107 PRO A C 1
ATOM 865 O O . PRO A 1 107 ? 0.468 12.243 -15.410 1.00 91.50 107 PRO A O 1
ATOM 868 N N . GLU A 1 108 ? -1.238 10.899 -15.925 1.00 93.94 108 GLU A N 1
ATOM 869 C CA . GLU A 1 108 ? -1.923 10.997 -14.634 1.00 93.94 108 GLU A CA 1
ATOM 870 C C . GLU A 1 108 ? -1.320 10.095 -13.542 1.00 93.94 108 GLU A C 1
ATOM 872 O O . GLU A 1 108 ? -1.752 10.129 -12.382 1.00 93.94 108 GLU A O 1
ATOM 877 N N . HIS A 1 109 ? -0.328 9.274 -13.893 1.00 95.94 109 HIS A N 1
ATOM 878 C CA . HIS A 1 109 ? 0.457 8.499 -12.945 1.00 95.94 109 HIS A CA 1
ATOM 879 C C . HIS A 1 109 ? 1.655 9.332 -12.486 1.00 95.94 109 HIS A C 1
ATOM 881 O O . HIS A 1 109 ? 2.576 9.605 -13.252 1.00 95.94 109 HIS A O 1
ATOM 887 N N . GLN A 1 110 ? 1.665 9.705 -11.206 1.00 94.81 110 GLN A N 1
ATOM 888 C CA . GLN A 1 110 ? 2.773 10.432 -10.590 1.00 94.81 110 GLN A CA 1
ATOM 889 C C . GLN A 1 110 ? 3.416 9.593 -9.483 1.00 94.81 110 GLN A C 1
ATOM 891 O O . GLN A 1 110 ? 2.692 8.935 -8.724 1.00 94.81 110 GLN A O 1
ATOM 896 N N . PRO A 1 111 ? 4.757 9.597 -9.377 1.00 94.31 111 PRO A N 1
ATOM 897 C CA . PRO A 1 111 ? 5.442 8.871 -8.325 1.00 94.31 111 PRO A CA 1
ATOM 898 C C . PRO A 1 111 ? 5.172 9.536 -6.977 1.00 94.31 111 PRO A C 1
ATOM 900 O O . PRO A 1 111 ? 5.356 10.740 -6.806 1.00 94.31 111 PRO A O 1
ATOM 903 N N . GLN A 1 112 ? 4.771 8.732 -6.002 1.00 93.19 112 GLN A N 1
ATOM 904 C CA . GLN A 1 112 ? 4.733 9.120 -4.604 1.00 93.19 112 GLN A CA 1
ATOM 905 C C . GLN A 1 112 ? 6.024 8.685 -3.920 1.00 93.19 112 GLN A C 1
ATOM 907 O O . GLN A 1 112 ? 6.525 7.581 -4.139 1.00 93.19 112 GLN A O 1
ATOM 912 N N . VAL A 1 113 ? 6.554 9.564 -3.076 1.00 89.12 113 VAL A N 1
ATOM 913 C CA . VAL A 1 113 ? 7.729 9.307 -2.244 1.00 89.12 113 VAL A CA 1
ATOM 914 C C . VAL A 1 113 ? 7.381 9.626 -0.801 1.00 89.12 113 VAL A C 1
ATOM 916 O O . VAL A 1 113 ? 6.631 10.563 -0.528 1.00 89.12 113 VAL A O 1
ATOM 919 N N . ARG A 1 114 ? 7.923 8.852 0.141 1.00 82.25 114 ARG A N 1
ATOM 920 C CA . ARG A 1 114 ? 7.739 9.151 1.562 1.00 82.25 114 ARG A CA 1
ATOM 921 C C . ARG A 1 114 ? 8.343 10.521 1.863 1.00 82.25 114 ARG A C 1
ATOM 923 O O . ARG A 1 114 ? 9.531 10.732 1.606 1.00 82.25 114 ARG A O 1
ATOM 930 N N . SER A 1 115 ? 7.555 11.416 2.455 1.00 74.38 115 SER A N 1
ATOM 931 C CA . SER A 1 115 ? 8.069 12.688 2.959 1.00 74.38 115 SER A CA 1
ATOM 932 C C . SER A 1 115 ? 9.245 12.437 3.912 1.00 74.38 115 SER A C 1
ATOM 934 O O . SER A 1 115 ? 9.198 11.494 4.716 1.00 74.38 115 SER A O 1
ATOM 936 N N . PRO A 1 116 ? 10.313 13.252 3.852 1.00 63.56 116 PRO A N 1
ATOM 937 C CA . PRO A 1 116 ? 11.336 13.234 4.883 1.00 63.56 116 PRO A CA 1
ATOM 938 C C . PRO A 1 116 ? 10.673 13.400 6.257 1.00 63.56 116 PRO A C 1
ATOM 940 O O . PRO A 1 116 ? 9.675 14.122 6.351 1.00 63.56 116 PRO A O 1
ATOM 943 N N . PRO A 1 117 ? 11.200 12.774 7.326 1.00 58.69 117 PRO A N 1
ATOM 944 C CA . PRO A 1 117 ? 10.788 13.129 8.677 1.00 58.69 117 PRO A CA 1
ATOM 945 C C . PRO A 1 117 ? 10.853 14.648 8.802 1.00 58.69 117 PRO A C 1
ATOM 947 O O . PRO A 1 117 ? 11.863 15.233 8.394 1.00 58.69 117 PRO A O 1
ATOM 950 N N . LEU A 1 118 ? 9.794 15.281 9.315 1.00 53.84 118 LEU A N 1
ATOM 951 C CA . LEU A 1 118 ? 9.859 16.696 9.661 1.00 53.84 118 LEU A CA 1
ATOM 952 C C . LEU A 1 118 ? 11.101 16.861 10.534 1.00 53.84 118 LEU A C 1
ATOM 954 O O . LEU A 1 118 ? 11.194 16.240 11.594 1.00 53.84 118 LEU A O 1
ATOM 958 N N . ARG A 1 119 ? 12.102 17.604 10.045 1.00 50.50 119 ARG A N 1
ATOM 959 C CA . ARG A 1 119 ? 13.276 17.900 10.860 1.00 50.50 119 ARG A CA 1
ATOM 960 C C . ARG A 1 119 ? 12.752 18.596 12.101 1.00 50.50 119 ARG A C 1
ATOM 962 O O . ARG A 1 119 ? 12.084 19.624 11.984 1.00 50.50 119 ARG A O 1
ATOM 969 N N . SER A 1 120 ? 13.017 18.009 13.263 1.00 47.41 120 SER A N 1
ATOM 970 C CA . SER A 1 120 ? 12.811 18.653 14.550 1.00 47.41 120 SER A CA 1
ATOM 971 C C . SER A 1 120 ? 13.425 20.041 14.430 1.00 47.41 120 SER A C 1
ATOM 973 O O . SER A 1 120 ? 14.608 20.173 14.121 1.00 47.41 120 SER A O 1
ATOM 975 N N . ARG A 1 121 ? 12.578 21.063 14.548 1.00 42.03 121 ARG A N 1
ATOM 976 C CA . ARG A 1 121 ? 12.937 22.478 14.480 1.00 42.03 121 ARG A CA 1
ATOM 977 C C . ARG A 1 121 ? 14.230 22.680 15.276 1.00 42.03 121 ARG A C 1
ATOM 979 O O . ARG A 1 121 ? 14.231 22.404 16.472 1.00 42.03 121 ARG A O 1
ATOM 986 N N . ASP A 1 122 ? 15.308 23.077 14.592 1.00 43.94 122 ASP A N 1
ATOM 987 C CA . ASP A 1 122 ? 16.661 23.238 15.142 1.00 43.94 122 ASP A CA 1
ATOM 988 C C . ASP A 1 122 ? 16.615 23.950 16.501 1.00 43.94 122 ASP A C 1
ATOM 990 O O . ASP A 1 122 ? 16.489 25.175 16.586 1.00 43.94 122 ASP A O 1
ATOM 994 N N . ARG A 1 123 ? 16.718 23.181 17.587 1.00 38.16 123 ARG A N 1
ATOM 995 C CA . ARG A 1 123 ? 16.963 23.726 18.917 1.00 38.16 123 ARG A CA 1
ATOM 996 C C . ARG A 1 123 ? 18.476 23.737 19.080 1.00 38.16 123 ARG A C 1
ATOM 998 O O . ARG A 1 123 ? 19.083 22.752 19.488 1.00 38.16 123 ARG A O 1
ATOM 1005 N N . ARG A 1 124 ? 19.098 24.860 18.702 1.00 41.50 124 ARG A N 1
ATOM 1006 C CA . ARG A 1 124 ? 20.480 25.165 19.091 1.00 41.50 124 ARG A CA 1
ATOM 1007 C C . ARG A 1 124 ? 20.572 25.059 20.616 1.00 41.50 124 ARG A C 1
ATOM 1009 O O . ARG A 1 124 ? 20.048 25.940 21.292 1.00 41.50 124 ARG A O 1
ATOM 1016 N N . HIS A 1 125 ? 21.188 23.996 21.125 1.00 41.69 125 HIS A N 1
ATOM 1017 C CA . HIS A 1 125 ? 22.229 23.978 22.162 1.00 41.69 125 HIS A CA 1
ATOM 1018 C C . HIS A 1 125 ? 22.306 22.617 22.867 1.00 41.69 125 HIS A C 1
ATOM 1020 O O . HIS A 1 125 ? 21.306 22.063 23.306 1.00 41.69 125 HIS A O 1
ATOM 1026 N N . ASN A 1 126 ? 23.562 22.203 23.040 1.00 31.30 126 ASN A N 1
ATOM 1027 C CA . ASN A 1 126 ? 24.117 21.185 23.926 1.00 31.30 126 ASN A CA 1
ATOM 1028 C C . ASN A 1 126 ? 23.895 19.705 23.590 1.00 31.30 126 ASN A C 1
ATOM 1030 O O . ASN A 1 126 ? 22.825 19.132 23.753 1.00 31.30 126 ASN A O 1
ATOM 1034 N N . LYS A 1 127 ? 25.027 19.096 23.203 1.00 40.97 127 LYS A N 1
ATOM 1035 C CA . LYS A 1 127 ? 25.355 17.676 23.330 1.00 40.97 127 LYS A CA 1
ATOM 1036 C C . LYS A 1 127 ? 24.751 17.083 24.605 1.00 40.97 127 LYS A C 1
ATOM 1038 O O . LYS A 1 127 ? 25.196 17.435 25.694 1.00 40.97 127 LYS A O 1
ATOM 1043 N N . VAL A 1 128 ? 23.847 16.128 24.437 1.00 30.62 128 VAL A N 1
ATOM 1044 C CA . VAL A 1 128 ? 23.724 14.953 25.301 1.00 30.62 128 VAL A CA 1
ATOM 1045 C C . VAL A 1 128 ? 23.408 13.783 24.374 1.00 30.62 128 VAL A C 1
ATOM 1047 O O . VAL A 1 128 ? 22.551 13.900 23.497 1.00 30.62 128 VAL A O 1
ATOM 1050 N N . ASP A 1 129 ? 24.165 12.703 24.527 1.00 41.62 129 ASP A N 1
ATOM 1051 C CA . ASP A 1 129 ? 23.945 11.423 23.865 1.00 41.62 129 ASP A CA 1
ATOM 1052 C C . ASP A 1 129 ? 22.483 10.974 24.023 1.00 41.62 129 ASP A C 1
ATOM 1054 O O . ASP A 1 129 ? 21.957 10.914 25.132 1.00 41.62 129 ASP A O 1
ATOM 1058 N N . GLY A 1 130 ? 21.805 10.671 22.916 1.00 28.03 130 GLY A N 1
ATOM 1059 C CA . GLY A 1 130 ? 20.408 10.242 22.939 1.00 28.03 130 GLY A CA 1
ATOM 1060 C C . GLY A 1 130 ? 19.944 9.796 21.559 1.00 28.03 130 GLY A C 1
ATOM 1061 O O . GLY A 1 130 ? 20.130 10.513 20.579 1.00 28.03 130 GLY A O 1
ATOM 1062 N N . GLY A 1 131 ? 19.405 8.578 21.486 1.00 28.59 131 GLY A N 1
ATOM 1063 C CA . GLY A 1 131 ? 19.164 7.810 20.265 1.00 28.59 131 GLY A CA 1
ATOM 1064 C C . GLY A 1 131 ? 18.454 8.570 19.142 1.00 28.59 131 GLY A C 1
ATOM 1065 O O . GLY A 1 131 ? 17.453 9.256 19.338 1.00 28.59 131 GLY A O 1
ATOM 1066 N N . SER A 1 132 ? 18.995 8.408 17.935 1.00 31.19 132 SER A N 1
ATOM 1067 C CA . SER A 1 132 ? 18.415 8.908 16.692 1.00 31.19 132 SER A CA 1
ATOM 1068 C C . SER A 1 132 ? 17.015 8.324 16.470 1.00 31.19 132 SER A C 1
ATOM 1070 O O . SER A 1 132 ? 16.809 7.134 16.690 1.00 31.19 132 SER A O 1
ATOM 1072 N N . LEU A 1 133 ? 16.089 9.178 16.022 1.00 34.91 133 LEU A N 1
ATOM 1073 C CA . LEU A 1 133 ? 14.689 8.904 15.683 1.00 34.91 133 LEU A CA 1
ATOM 1074 C C . LEU A 1 133 ? 14.414 7.453 15.230 1.00 34.91 133 LEU A C 1
ATOM 1076 O O . LEU A 1 133 ? 14.591 7.115 14.059 1.00 34.91 133 LEU A O 1
ATOM 1080 N N . GLU A 1 134 ? 13.843 6.636 16.112 1.00 32.47 134 GLU A N 1
ATOM 1081 C CA . GLU A 1 134 ? 13.220 5.354 15.758 1.00 32.47 134 GLU A CA 1
ATOM 1082 C C . GLU A 1 134 ? 11.797 5.615 15.216 1.00 32.47 134 GLU A C 1
ATOM 1084 O O . GLU A 1 134 ? 10.779 5.215 15.773 1.00 32.47 134 GLU A O 1
ATOM 1089 N N . LEU A 1 135 ? 11.709 6.342 14.097 1.00 42.28 135 LEU A N 1
ATOM 1090 C CA . LEU A 1 135 ? 10.544 6.249 13.215 1.00 42.28 135 LEU A CA 1
ATOM 1091 C C . LEU A 1 135 ? 10.541 4.823 12.680 1.00 42.28 135 LEU A C 1
ATOM 1093 O O . LEU A 1 135 ? 11.414 4.542 11.862 1.00 42.28 135 LEU A O 1
ATOM 1097 N N . PHE A 1 136 ? 9.592 3.991 13.133 1.00 43.59 136 PHE A N 1
ATOM 1098 C CA . PHE A 1 136 ? 9.409 2.579 12.758 1.00 43.59 136 PHE A CA 1
ATOM 1099 C C . PHE A 1 136 ? 10.027 2.271 11.388 1.00 43.59 136 PHE A C 1
ATOM 1101 O O . PHE A 1 136 ? 9.453 2.564 10.328 1.00 43.59 136 PHE A O 1
ATOM 1108 N N . ASP A 1 137 ? 11.267 1.784 11.421 1.00 44.81 137 ASP A N 1
ATOM 1109 C CA . ASP A 1 137 ? 12.040 1.524 10.223 1.00 44.81 137 ASP A CA 1
ATOM 1110 C C . ASP A 1 137 ? 11.855 0.053 9.894 1.00 44.81 137 ASP A C 1
ATOM 1112 O O . ASP A 1 137 ? 12.627 -0.796 10.324 1.00 44.81 137 ASP A O 1
ATOM 1116 N N . LEU A 1 138 ? 10.812 -0.256 9.122 1.00 49.03 138 LEU A N 1
ATOM 1117 C CA . LEU A 1 138 ? 10.588 -1.602 8.579 1.00 49.03 138 LEU A CA 1
ATOM 1118 C C . LEU A 1 138 ? 11.765 -2.097 7.712 1.00 49.03 138 LEU A C 1
ATOM 1120 O O . LEU A 1 138 ? 11.759 -3.246 7.290 1.00 49.03 138 LEU A O 1
ATOM 1124 N N . ASN A 1 139 ? 12.766 -1.251 7.424 1.00 42.62 139 ASN A N 1
ATOM 1125 C CA . ASN A 1 139 ? 14.028 -1.683 6.826 1.00 42.62 139 ASN A CA 1
ATOM 1126 C C . ASN A 1 139 ? 15.038 -2.250 7.843 1.00 42.62 139 ASN A C 1
ATOM 1128 O O . ASN A 1 139 ? 15.994 -2.892 7.412 1.00 42.62 139 ASN A O 1
ATOM 1132 N N . LYS A 1 140 ? 14.890 -1.984 9.153 1.00 40.25 140 LYS A N 1
ATOM 1133 C CA . LYS A 1 140 ? 15.790 -2.490 10.209 1.00 40.25 140 LYS A CA 1
ATOM 1134 C C . LYS A 1 140 ? 15.444 -3.903 10.662 1.00 40.25 140 LYS A C 1
ATOM 1136 O O . LYS A 1 140 ? 16.345 -4.620 11.092 1.00 40.25 140 LYS A O 1
ATOM 1141 N N . GLU A 1 141 ? 14.189 -4.326 10.536 1.00 40.31 141 GLU A N 1
ATOM 1142 C CA . GLU A 1 141 ? 13.867 -5.746 10.652 1.00 40.31 141 GLU A CA 1
ATOM 1143 C C . GLU A 1 141 ? 14.356 -6.424 9.374 1.00 40.31 141 GLU A C 1
ATOM 1145 O O . GLU A 1 141 ? 13.825 -6.216 8.283 1.00 40.31 141 GLU A O 1
ATOM 1150 N N . SER A 1 142 ? 15.469 -7.148 9.497 1.00 34.41 142 SER A N 1
ATOM 1151 C CA . SER A 1 142 ? 16.061 -7.920 8.413 1.00 34.41 142 SER A CA 1
ATOM 1152 C C . SER A 1 142 ? 15.068 -9.009 8.003 1.00 34.41 142 SER A C 1
ATOM 1154 O O . SER A 1 142 ? 15.048 -10.096 8.567 1.00 34.41 142 SER A O 1
ATOM 1156 N N . LEU A 1 143 ? 14.197 -8.687 7.046 1.00 43.59 143 LEU A N 1
ATOM 1157 C CA . LEU A 1 143 ? 13.333 -9.642 6.358 1.00 43.59 143 LEU A CA 1
ATOM 1158 C C . LEU A 1 143 ? 14.235 -10.501 5.462 1.00 43.59 143 LEU A C 1
ATOM 1160 O O . LEU A 1 143 ? 14.503 -10.172 4.303 1.00 43.59 143 LEU A O 1
ATOM 1164 N N . THR A 1 144 ? 14.824 -11.537 6.051 1.00 31.14 144 THR A N 1
ATOM 1165 C CA . THR A 1 144 ? 15.737 -12.463 5.385 1.00 31.14 144 THR A CA 1
ATOM 1166 C C . THR A 1 144 ? 14.964 -13.480 4.548 1.00 31.14 144 THR A C 1
ATOM 1168 O O . THR A 1 144 ? 14.256 -14.303 5.108 1.00 31.14 144 THR A O 1
ATOM 1171 N N . GLY A 1 145 ? 15.213 -13.500 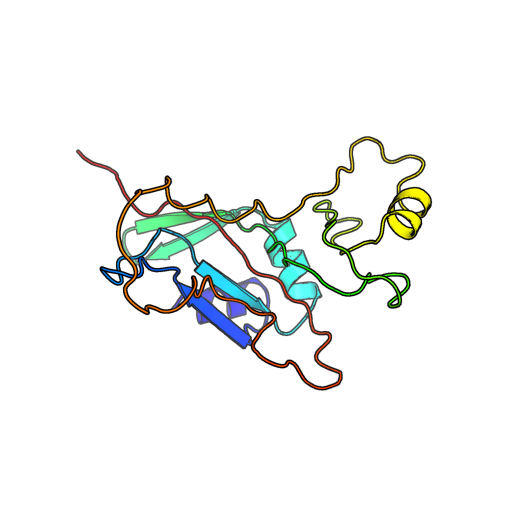3.233 1.00 31.67 145 GLY A N 1
ATOM 1172 C CA . GLY A 1 145 ? 14.984 -14.668 2.369 1.00 31.67 145 GLY A CA 1
ATOM 1173 C C . GLY A 1 145 ? 13.537 -14.895 1.919 1.00 31.67 145 GLY A C 1
ATOM 1174 O O . GLY A 1 145 ? 12.690 -15.238 2.719 1.00 31.67 145 GLY A O 1
ATOM 1175 N N . ASN A 1 146 ? 13.265 -14.758 0.614 1.00 36.84 146 ASN A N 1
ATOM 1176 C CA . ASN A 1 146 ? 11.977 -15.033 -0.058 1.00 36.84 146 ASN A CA 1
ATOM 1177 C C . ASN A 1 146 ? 10.685 -14.406 0.520 1.00 36.84 146 ASN A C 1
ATOM 1179 O O . ASN A 1 146 ? 9.668 -14.452 -0.168 1.00 36.84 146 ASN A O 1
ATOM 1183 N N . ASP A 1 147 ? 10.740 -13.690 1.646 1.00 41.91 147 ASP A N 1
ATOM 1184 C CA . ASP A 1 147 ? 9.689 -12.846 2.233 1.00 41.91 147 ASP A CA 1
ATOM 1185 C C . ASP A 1 147 ? 9.492 -11.539 1.441 1.00 41.91 147 ASP A C 1
ATOM 1187 O O . ASP A 1 147 ? 9.416 -10.429 1.970 1.00 41.91 147 ASP A O 1
ATOM 1191 N N . ARG A 1 148 ? 9.409 -11.664 0.113 1.00 42.25 148 ARG A N 1
ATOM 1192 C CA . ARG A 1 148 ? 9.019 -10.594 -0.818 1.00 42.25 148 ARG A CA 1
ATOM 1193 C C . ARG A 1 148 ? 7.516 -10.295 -0.753 1.00 42.25 148 ARG A C 1
ATOM 1195 O O . ARG A 1 148 ? 7.025 -9.530 -1.581 1.00 42.25 148 ARG A O 1
ATOM 1202 N N . LEU A 1 149 ? 6.820 -10.880 0.222 1.00 37.25 149 LEU A N 1
ATOM 1203 C CA . LEU A 1 149 ? 5.421 -10.654 0.555 1.00 37.25 149 LEU A CA 1
ATOM 1204 C C . LEU A 1 149 ? 5.260 -9.213 1.078 1.00 37.25 149 LEU A C 1
ATOM 1206 O O . LEU A 1 149 ? 5.323 -8.910 2.263 1.00 37.25 149 LEU A O 1
ATOM 1210 N N . GLU A 1 150 ? 5.151 -8.289 0.125 1.00 41.69 150 GLU A N 1
ATOM 1211 C CA . GLU A 1 150 ? 3.960 -7.446 0.042 1.00 41.69 150 GLU A CA 1
ATOM 1212 C C . GLU A 1 150 ? 3.732 -6.534 1.248 1.00 41.69 150 GLU A C 1
ATOM 1214 O O . GLU A 1 150 ? 2.843 -6.658 2.086 1.00 41.69 150 GLU A O 1
ATOM 1219 N N . ARG A 1 151 ? 4.629 -5.548 1.287 1.00 42.34 151 ARG A N 1
ATOM 1220 C CA . ARG A 1 151 ? 4.766 -4.528 2.321 1.00 42.34 151 ARG A CA 1
ATOM 1221 C C . ARG A 1 151 ? 3.769 -3.408 2.105 1.00 42.34 151 ARG A C 1
ATOM 1223 O O . ARG A 1 151 ? 3.966 -2.498 1.302 1.00 42.34 151 ARG A O 1
ATOM 1230 N N . PHE A 1 152 ? 2.705 -3.483 2.872 1.00 41.91 152 PHE A N 1
ATOM 1231 C CA . PHE A 1 152 ? 1.456 -2.870 2.502 1.00 41.91 152 PHE A CA 1
ATOM 1232 C C . PHE A 1 152 ? 0.794 -2.263 3.725 1.00 41.91 152 PHE A C 1
ATOM 1234 O O . PHE A 1 152 ? -0.217 -2.766 4.190 1.00 41.91 152 PHE A O 1
ATOM 1241 N N . LEU A 1 153 ? 1.391 -1.193 4.271 1.00 41.91 153 LEU A N 1
ATOM 1242 C CA . LEU A 1 153 ? 0.732 -0.475 5.364 1.00 41.91 153 LEU A CA 1
ATOM 1243 C C . LEU A 1 153 ? -0.405 0.369 4.829 1.00 41.91 153 LEU A C 1
ATOM 1245 O O . LEU A 1 153 ? -0.442 0.710 3.650 1.00 41.91 153 LEU A O 1
ATOM 1249 N N . VAL A 1 154 ? -1.317 0.634 5.748 1.00 41.44 154 VAL A N 1
ATOM 1250 C CA . VAL A 1 154 ? -2.635 1.179 5.529 1.00 41.44 154 VAL A CA 1
ATOM 1251 C C . VAL A 1 154 ? -2.834 2.283 6.570 1.00 41.44 154 VAL A C 1
ATOM 1253 O O . VAL A 1 154 ? -3.208 1.980 7.695 1.00 41.44 154 VAL A O 1
ATOM 1256 N N . GLY A 1 155 ? -2.513 3.536 6.231 1.00 34.84 155 GLY A N 1
ATOM 1257 C CA . GLY A 1 155 ? -2.880 4.741 7.009 1.00 34.84 155 GLY A CA 1
ATOM 1258 C C . GLY A 1 155 ? -3.881 5.554 6.182 1.00 34.84 155 GLY A C 1
ATOM 1259 O O . GLY A 1 155 ? -3.788 5.523 4.967 1.00 34.84 155 GLY A O 1
ATOM 1260 N N . SER A 1 156 ? -4.910 6.223 6.692 1.00 32.53 156 SER A N 1
ATOM 1261 C CA . SER A 1 156 ? -5.026 7.069 7.878 1.00 32.53 156 SER A CA 1
ATOM 1262 C C . SER A 1 156 ? -6.492 7.090 8.344 1.00 32.53 156 SER A C 1
ATOM 1264 O O . SER A 1 156 ? -7.394 7.057 7.510 1.00 32.53 156 SER A O 1
ATOM 1266 N N . ALA A 1 157 ? -6.772 7.234 9.642 1.00 33.53 157 ALA A N 1
ATOM 1267 C CA . ALA A 1 157 ? -8.119 7.589 10.088 1.00 33.53 157 ALA A CA 1
ATOM 1268 C C . ALA A 1 157 ? -8.105 8.405 11.369 1.00 33.53 157 ALA A C 1
ATOM 1270 O O . ALA A 1 157 ? -7.897 7.874 12.457 1.00 33.53 157 ALA A O 1
ATOM 1271 N N . TRP A 1 158 ? -8.385 9.694 11.205 1.00 33.03 158 TRP A N 1
ATOM 1272 C CA . TRP A 1 158 ? -8.579 10.677 12.260 1.00 33.03 158 TRP A CA 1
ATOM 1273 C C . TRP A 1 158 ? -9.473 10.120 13.375 1.00 33.03 158 TRP A C 1
ATOM 1275 O O . TRP A 1 158 ? -10.692 10.010 13.228 1.00 33.03 158 TRP 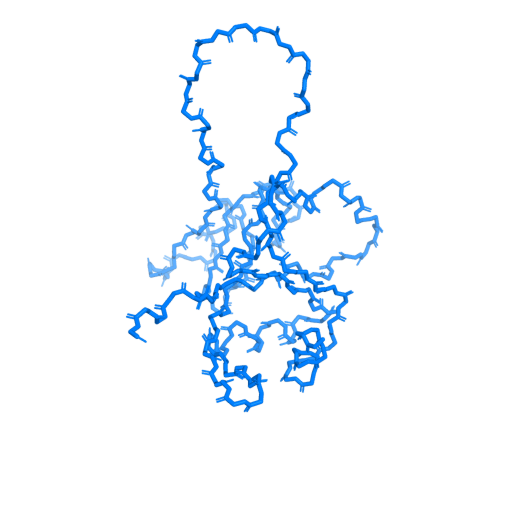A O 1
ATOM 1285 N N . LEU A 1 159 ? -8.857 9.749 14.496 1.00 31.55 159 LEU A N 1
ATOM 1286 C CA . LEU A 1 159 ? -9.562 9.409 15.721 1.00 31.55 159 LEU A CA 1
ATOM 1287 C C . LEU A 1 159 ? -9.405 10.608 16.671 1.00 31.55 159 LEU A C 1
ATOM 1289 O O . LEU A 1 159 ? -8.303 10.850 17.152 1.00 31.55 159 LEU A O 1
ATOM 1293 N N . TYR A 1 160 ? -10.528 11.302 16.914 1.00 33.19 160 TYR A N 1
ATOM 1294 C CA . TYR A 1 160 ? -10.767 12.471 17.793 1.00 33.19 160 TYR A CA 1
ATOM 1295 C C . TYR A 1 160 ? -10.378 13.841 17.189 1.00 33.19 160 TYR A C 1
ATOM 1297 O O . TYR A 1 160 ? -9.282 14.001 16.675 1.00 33.19 160 TYR A O 1
ATOM 1305 N N . GLN A 1 161 ? -11.241 14.867 17.140 1.00 31.55 161 GLN A N 1
ATOM 1306 C CA . GLN A 1 161 ? -12.291 15.301 18.079 1.00 31.55 161 GLN A CA 1
ATOM 1307 C C . GLN A 1 161 ? -13.655 15.568 17.404 1.00 31.55 161 GLN A C 1
ATOM 1309 O O . GLN A 1 161 ? -13.736 16.351 16.463 1.00 31.55 161 GLN A O 1
ATOM 1314 N N . GLU A 1 162 ? -14.734 15.011 17.960 1.00 29.48 162 GLU A N 1
ATOM 1315 C CA . GLU A 1 162 ? -15.913 15.838 18.249 1.00 29.48 162 GLU A CA 1
ATOM 1316 C C . GLU A 1 162 ? -15.636 16.430 19.636 1.00 29.48 162 GLU A C 1
ATOM 1318 O O . GLU A 1 162 ? -15.467 15.690 20.607 1.00 29.48 162 GLU A O 1
ATOM 1323 N N . LEU A 1 163 ? -15.450 17.746 19.696 1.00 35.16 163 LEU A N 1
ATOM 1324 C CA . LEU A 1 163 ? -15.754 18.518 20.890 1.00 35.16 163 LEU A CA 1
ATOM 1325 C C . LEU A 1 163 ? -17.103 19.160 20.592 1.00 35.16 163 LEU A C 1
ATOM 1327 O O . LEU A 1 163 ? -17.145 20.095 19.799 1.00 35.16 163 LEU A O 1
ATOM 1331 N N . ASP A 1 164 ? -18.155 18.620 21.191 1.00 32.97 164 ASP A N 1
ATOM 1332 C CA . ASP A 1 164 ? -19.304 19.378 21.685 1.00 32.97 164 ASP A CA 1
ATOM 1333 C C . ASP A 1 164 ? -19.792 18.699 22.972 1.00 32.97 164 ASP A C 1
ATOM 1335 O O . ASP A 1 164 ? -19.915 17.450 22.974 1.00 32.97 164 ASP A O 1
#

Sequence (164 aa):
QLSYFMSLTFGDVTFAKIEVELETDYPKGAGCVMFRDREAFVAAIASRFVPLNFGEHLKQIELQPYLMRLVDCDICQTMKTRNFCPKLRCLKFMCDMCWKQAHVDMPEHQPQVRSPPLRSRDRRHNKVDGGSLELFDLNKESLTGNDRLERFLVGSAWLYQELD

pLDDT: mean 73.06, std 23.17, range [28.03, 97.75]

Secondary structure (DSSP, 8-state):
-HHHHHHHHHS-EEEEEEEE-TTT--EEEEEEEEESSHHHHHHHHHH-EEEEEETTEEEEEE-EE---SSEE-TTTSSSEE--EE-STTT-EE--HHHHHHHTTT-TT---B-PPPP--------------------TTTS---SS-------EE---------

Organism: NCBI:txid51022

Foldseek 3Di:
DVQVVLCVQQHHWPDKAFDADPPPRHGPQKMWIAHQAARSQLSQQVVQWDWDDPDVDTFIFGFFWDQAQWDQFPPPSPDIFRWAFRDSVGRTTHDPVRCCVVCVPPPVTDTDGDDDPPPPDDPDDDDDDDDDDPPPRPVVPPPDDPPPRDRTITDDTDDDDPDD